Protein AF-A0A8T6UTQ7-F1 (afdb_monomer_lite)

Fol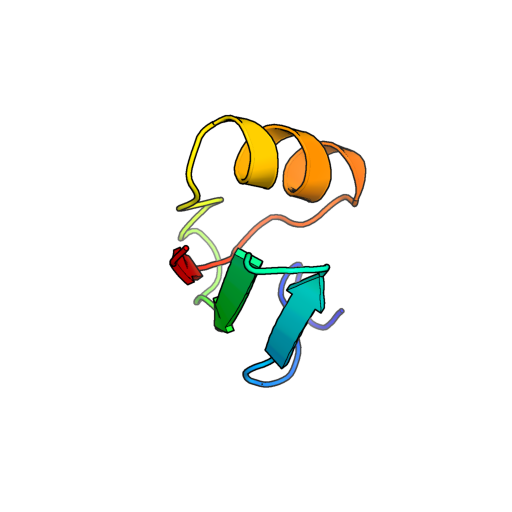dseek 3Di:
DPQLADPAWDWDDDDPDIKIKGFFDPPQADADPPVVNVVSVVVSRGTIHMDD

Radius of gyration: 10.29 Å; chains: 1; bounding box: 26×18×24 Å

pLDDT: mean 88.95, std 6.07, range [60.91, 92.94]

Secondary structure (DSSP, 8-state):
-BTTB-SS-EEEEETTEEEEEEE--TT--EE--HHHHHHHHHTT--SEEEE-

Structure (mmCIF, N/CA/C/O backbone):
data_AF-A0A8T6UTQ7-F1
#
_entry.id   AF-A0A8T6UTQ7-F1
#
loop_
_atom_site.group_PDB
_atom_site.id
_atom_site.type_symbol
_atom_site.label_atom_id
_atom_site.label_alt_id
_atom_site.label_comp_id
_atom_site.label_asym_id
_atom_site.label_entity_id
_atom_site.label_seq_id
_atom_site.pdbx_PDB_ins_code
_atom_site.Cartn_x
_atom_site.Cartn_y
_atom_site.Cartn_z
_atom_site.occupancy
_atom_site.B_iso_or_equiv
_atom_site.auth_seq_id
_atom_site.auth_comp_id
_atom_site.auth_asym_id
_atom_site.auth_atom_id
_atom_site.pdbx_PDB_model_num
ATOM 1 N N . MET A 1 1 ? -11.689 -7.563 0.510 1.00 60.91 1 MET A N 1
ATOM 2 C CA . MET A 1 1 ? -11.160 -6.674 1.569 1.00 60.91 1 MET A CA 1
ATOM 3 C C . MET A 1 1 ? -12.088 -6.741 2.760 1.00 60.91 1 MET A C 1
ATOM 5 O O . MET A 1 1 ? -13.281 -6.928 2.556 1.00 60.91 1 MET A O 1
ATOM 9 N N . VAL A 1 2 ? -11.555 -6.625 3.972 1.00 72.19 2 VAL A N 1
ATOM 10 C CA . VAL A 1 2 ? -12.356 -6.556 5.202 1.00 72.19 2 VAL A CA 1
ATOM 11 C C . VAL A 1 2 ? -12.134 -5.164 5.775 1.00 72.19 2 VAL A C 1
ATOM 13 O O . VAL A 1 2 ? -10.990 -4.789 6.000 1.00 72.19 2 VAL A O 1
ATOM 16 N N . GLY A 1 3 ? -13.195 -4.366 5.913 1.00 73.81 3 GLY A N 1
ATOM 17 C CA . GLY A 1 3 ? -13.105 -3.027 6.510 1.00 73.81 3 GLY A CA 1
ATOM 18 C C . GLY A 1 3 ? -12.116 -2.066 5.833 1.00 73.81 3 GLY A C 1
ATOM 19 O O . GLY A 1 3 ? -11.471 -1.296 6.525 1.00 73.81 3 GLY A O 1
ATOM 20 N N . GLY A 1 4 ? -11.941 -2.133 4.506 1.00 80.81 4 GLY A N 1
ATOM 21 C CA . GLY A 1 4 ? -11.030 -1.228 3.786 1.00 80.81 4 GLY A CA 1
ATOM 22 C C . GLY A 1 4 ? -9.548 -1.635 3.788 1.00 80.81 4 GLY A C 1
ATOM 23 O O . GLY A 1 4 ? -8.736 -0.911 3.212 1.00 80.81 4 GLY A O 1
ATOM 24 N N . THR A 1 5 ? -9.200 -2.803 4.348 1.00 88.69 5 THR A N 1
ATOM 25 C CA . THR A 1 5 ? -7.834 -3.361 4.360 1.00 88.69 5 THR A CA 1
ATOM 26 C C . THR A 1 5 ? -7.763 -4.805 3.822 1.00 88.69 5 THR A C 1
ATOM 28 O O . THR A 1 5 ? -8.784 -5.459 3.550 1.00 88.69 5 THR A O 1
ATOM 31 N N . THR A 1 6 ? -6.545 -5.322 3.617 1.00 85.88 6 THR A N 1
ATOM 32 C CA . THR A 1 6 ? -6.294 -6.741 3.297 1.00 85.88 6 THR A CA 1
ATOM 33 C C . THR A 1 6 ? -6.530 -7.634 4.517 1.00 85.88 6 THR A C 1
ATOM 35 O O . THR A 1 6 ? -6.143 -7.266 5.615 1.00 85.88 6 THR A O 1
ATOM 38 N N . PRO A 1 7 ? -7.098 -8.841 4.356 1.00 88.00 7 PRO A N 1
ATOM 39 C CA . PRO A 1 7 ? -7.418 -9.721 5.486 1.00 88.00 7 PRO A CA 1
ATOM 40 C C . PRO A 1 7 ? -6.192 -10.361 6.163 1.00 88.00 7 PRO A C 1
ATOM 42 O O . PRO A 1 7 ? -6.275 -10.788 7.308 1.00 88.00 7 PRO A O 1
ATOM 45 N N . HIS A 1 8 ? -5.067 -10.461 5.460 1.00 89.06 8 HIS A N 1
ATOM 46 C CA . HIS A 1 8 ? -3.812 -11.023 5.956 1.00 89.06 8 HIS A CA 1
ATOM 47 C C . HIS A 1 8 ? -2.632 -10.343 5.257 1.00 89.06 8 HIS A C 1
ATOM 49 O O . HIS A 1 8 ? -2.819 -9.540 4.342 1.00 89.06 8 HIS A O 1
ATOM 55 N N . VAL A 1 9 ? -1.416 -10.648 5.705 1.00 92.00 9 VAL A N 1
ATOM 56 C CA . VAL A 1 9 ? -0.189 -10.150 5.074 1.00 92.00 9 VAL A CA 1
ATOM 57 C C . VAL A 1 9 ? -0.016 -10.801 3.704 1.00 92.00 9 VAL A C 1
ATOM 59 O O . VAL A 1 9 ? -0.033 -12.024 3.599 1.00 92.00 9 VAL A O 1
ATOM 62 N N . VAL A 1 10 ? 0.188 -9.991 2.671 1.00 91.75 10 VAL A N 1
ATOM 63 C CA . VAL A 1 10 ? 0.386 -10.431 1.289 1.00 91.75 10 VAL A CA 1
ATOM 64 C C . VAL A 1 10 ? 1.740 -9.937 0.799 1.00 91.75 10 VAL A C 1
ATOM 66 O O . VAL A 1 10 ? 2.102 -8.784 1.014 1.00 91.75 10 VAL A O 1
ATOM 69 N N . THR A 1 11 ? 2.473 -10.791 0.093 1.00 91.81 11 THR A N 1
ATOM 70 C CA . THR A 1 11 ? 3.724 -10.404 -0.562 1.00 91.81 11 THR A CA 1
ATOM 71 C C . THR A 1 11 ? 3.543 -10.492 -2.070 1.00 91.81 11 THR A C 1
ATOM 73 O O . THR A 1 11 ? 3.371 -11.581 -2.614 1.00 91.81 11 THR A O 1
ATOM 76 N N . GLY A 1 12 ? 3.580 -9.349 -2.751 1.00 90.44 12 GLY A N 1
ATOM 77 C CA . GLY A 1 12 ? 3.587 -9.267 -4.208 1.00 90.44 12 GLY A CA 1
ATOM 78 C C . GLY A 1 12 ? 5.018 -9.275 -4.735 1.00 90.44 12 GLY A C 1
ATOM 79 O O . GLY A 1 12 ? 5.886 -8.600 -4.187 1.00 90.44 12 GLY A O 1
ATOM 80 N N . ARG A 1 13 ? 5.289 -10.026 -5.803 1.00 92.94 13 ARG A N 1
ATOM 81 C CA . ARG A 1 13 ? 6.588 -10.013 -6.484 1.00 92.94 13 ARG A CA 1
ATOM 82 C C . ARG A 1 13 ? 6.380 -9.828 -7.978 1.00 92.94 13 ARG A C 1
ATOM 84 O O . ARG A 1 13 ? 5.595 -10.554 -8.580 1.00 92.94 13 ARG A O 1
ATOM 91 N N . PHE A 1 14 ? 7.114 -8.893 -8.568 1.00 89.75 14 PHE A N 1
ATOM 92 C CA . PHE A 1 14 ? 7.123 -8.670 -10.009 1.00 89.75 14 PHE A CA 1
ATOM 93 C C . PHE A 1 14 ?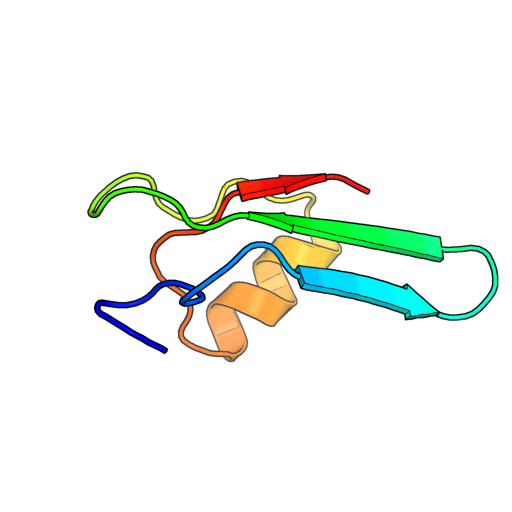 8.544 -8.346 -10.478 1.00 89.75 14 PHE A C 1
ATOM 95 O O . PHE A 1 14 ? 9.144 -7.358 -10.055 1.00 89.75 14 PHE A O 1
ATOM 102 N N . GLY A 1 15 ? 9.110 -9.211 -11.326 1.00 91.19 15 GLY A N 1
ATOM 103 C CA . GLY A 1 15 ? 10.521 -9.141 -11.714 1.00 91.19 15 GLY A CA 1
ATOM 104 C C . GLY A 1 15 ? 11.457 -9.207 -10.498 1.00 91.19 15 GLY A C 1
ATOM 105 O O . GLY A 1 15 ? 11.409 -10.159 -9.710 1.00 91.19 15 GLY A O 1
ATOM 106 N N . ALA A 1 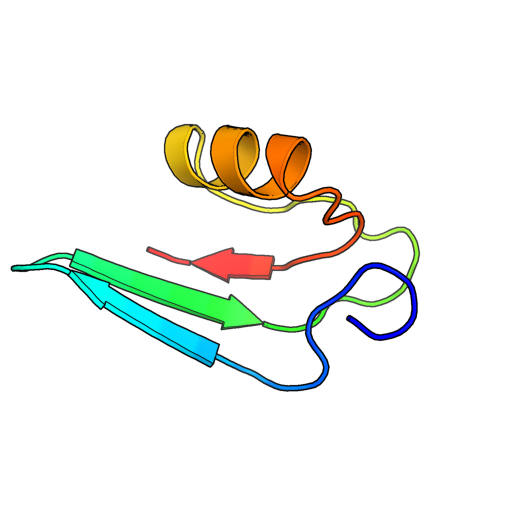16 ? 12.300 -8.180 -10.351 1.00 92.38 16 ALA A N 1
ATOM 107 C CA . ALA A 1 16 ? 13.195 -7.994 -9.205 1.00 92.38 16 ALA A CA 1
ATOM 108 C C . ALA A 1 16 ? 12.546 -7.241 -8.025 1.00 92.38 16 ALA A C 1
ATOM 110 O O . ALA A 1 16 ? 13.142 -7.165 -6.955 1.00 92.38 16 ALA A O 1
ATOM 111 N N . GLY A 1 17 ? 11.342 -6.689 -8.205 1.00 88.62 17 GLY A N 1
ATOM 112 C CA . GLY A 1 17 ? 10.620 -5.970 -7.160 1.00 88.62 17 GLY A CA 1
ATOM 113 C C . GLY A 1 17 ? 9.827 -6.913 -6.260 1.00 88.62 17 GLY A C 1
ATOM 114 O O . GLY A 1 17 ? 9.156 -7.832 -6.739 1.00 88.62 17 GLY A O 1
ATOM 115 N N . GLN A 1 18 ? 9.867 -6.653 -4.956 1.00 91.88 18 GLN A N 1
ATOM 116 C CA . GLN A 1 18 ? 9.012 -7.280 -3.956 1.00 91.88 18 GLN A CA 1
ATOM 117 C C . GLN A 1 18 ? 8.279 -6.182 -3.186 1.00 91.88 18 GLN A C 1
ATOM 119 O O . GLN A 1 18 ? 8.830 -5.119 -2.938 1.00 91.88 18 GLN A O 1
ATOM 124 N N . ILE A 1 19 ? 7.017 -6.420 -2.851 1.00 92.06 19 ILE A N 1
ATOM 125 C CA . ILE A 1 19 ? 6.200 -5.495 -2.074 1.00 92.06 19 ILE A CA 1
ATOM 126 C C . ILE A 1 19 ? 5.505 -6.306 -0.994 1.00 92.06 19 ILE A C 1
ATOM 128 O O . ILE A 1 19 ? 4.751 -7.236 -1.284 1.00 92.06 19 ILE A O 1
ATOM 132 N N . LEU A 1 20 ? 5.757 -5.946 0.255 1.00 92.69 20 LEU A N 1
ATOM 133 C CA . LEU A 1 20 ? 5.027 -6.446 1.404 1.00 92.69 20 LEU A CA 1
ATOM 134 C C . LEU A 1 20 ? 3.820 -5.545 1.648 1.00 92.69 20 LEU A C 1
ATOM 136 O O . LEU A 1 20 ? 3.980 -4.345 1.858 1.00 92.69 20 LEU A O 1
ATOM 140 N N . ILE A 1 21 ? 2.635 -6.137 1.672 1.00 92.81 21 ILE A N 1
ATOM 141 C CA . ILE A 1 21 ? 1.361 -5.495 1.974 1.00 92.81 21 ILE A CA 1
ATOM 142 C C . ILE A 1 21 ? 0.855 -6.092 3.285 1.00 92.81 21 ILE A C 1
ATOM 144 O O . ILE A 1 21 ? 0.603 -7.293 3.384 1.00 92.81 21 ILE A O 1
ATOM 148 N N . LYS A 1 22 ? 0.720 -5.263 4.316 1.00 92.19 22 LYS A N 1
ATOM 149 C CA . LYS A 1 22 ? 0.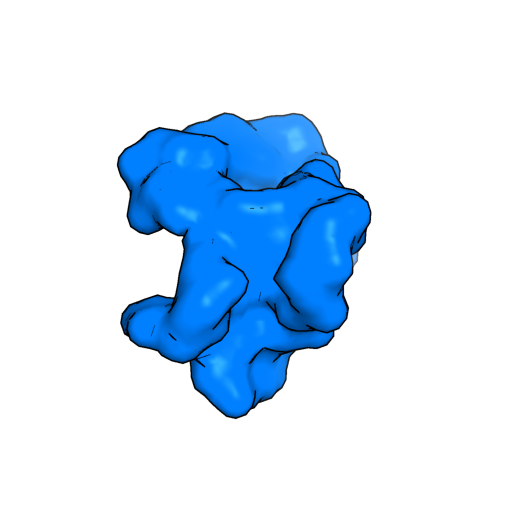288 -5.671 5.651 1.00 92.19 22 LYS A CA 1
ATOM 150 C C . LYS A 1 22 ? -1.022 -4.962 6.022 1.00 92.19 22 LYS A C 1
ATOM 152 O O . LYS A 1 22 ? -1.130 -3.754 5.790 1.00 92.19 22 LYS A O 1
ATOM 157 N N . PRO A 1 23 ? -1.998 -5.683 6.615 1.00 91.06 23 PRO A N 1
ATOM 158 C CA . PRO A 1 23 ? -3.194 -5.067 7.173 1.00 91.06 23 PRO A CA 1
ATOM 159 C C . PRO A 1 23 ? -2.851 -3.945 8.141 1.00 91.06 23 PRO A C 1
ATOM 161 O O . PRO A 1 23 ? -1.917 -4.062 8.940 1.00 91.06 23 PRO A O 1
ATOM 164 N N . ALA A 1 24 ? -3.654 -2.893 8.093 1.00 89.88 24 ALA A N 1
ATOM 165 C CA . ALA A 1 24 ? -3.599 -1.796 9.038 1.00 89.88 24 ALA A CA 1
ATOM 166 C C . ALA A 1 24 ? -4.924 -1.695 9.798 1.00 89.88 24 ALA A C 1
ATOM 168 O O . ALA A 1 24 ? -5.962 -2.158 9.323 1.00 89.88 24 ALA A O 1
ATOM 169 N N . SER A 1 25 ? -4.879 -1.101 10.987 1.00 88.94 25 SER A N 1
ATOM 170 C CA . SER A 1 25 ? -6.086 -0.783 11.749 1.00 88.94 25 SER A CA 1
ATOM 171 C C . SER A 1 25 ? -6.865 0.340 11.063 1.00 88.94 25 SER A C 1
ATOM 173 O O . SER A 1 25 ? -6.270 1.169 10.373 1.00 88.94 25 SER A O 1
ATOM 175 N N . ALA A 1 26 ? -8.179 0.393 11.281 1.00 87.75 26 ALA A N 1
ATOM 176 C CA . ALA A 1 26 ? -9.025 1.447 10.727 1.00 87.75 26 ALA A CA 1
ATOM 177 C C . ALA A 1 26 ? -8.513 2.849 11.109 1.00 87.75 26 ALA A C 1
ATOM 179 O O . ALA A 1 26 ? -8.189 3.092 12.274 1.00 87.75 26 ALA A O 1
ATOM 180 N N . GLY A 1 27 ? -8.446 3.759 10.136 1.00 88.06 27 GLY A N 1
ATOM 181 C CA . GLY A 1 27 ? -7.962 5.131 10.331 1.00 88.06 27 GLY A CA 1
ATOM 182 C C . GLY A 1 27 ? -6.438 5.290 10.280 1.00 88.06 27 GLY A C 1
ATOM 183 O O . GLY A 1 27 ? -5.932 6.363 10.603 1.00 88.06 27 GLY A O 1
ATOM 184 N N . THR A 1 28 ? -5.698 4.257 9.868 1.00 90.75 28 THR A N 1
ATOM 185 C CA . THR A 1 28 ? -4.251 4.357 9.600 1.00 90.75 28 THR A CA 1
ATOM 186 C C . THR A 1 28 ? -3.977 5.107 8.295 1.00 90.75 28 THR A C 1
ATOM 188 O O . THR A 1 28 ? -2.944 5.765 8.157 1.00 90.75 28 THR A O 1
ATOM 191 N N . GLY A 1 29 ? -4.888 5.011 7.327 1.00 89.69 29 GLY A N 1
ATOM 192 C CA . GLY A 1 29 ? -4.672 5.500 5.975 1.00 89.69 29 GLY A CA 1
ATOM 193 C C . GLY A 1 29 ? -3.687 4.631 5.185 1.00 89.69 29 GLY A C 1
ATOM 194 O O . GLY A 1 29 ? -3.290 3.532 5.590 1.00 89.69 29 GLY A O 1
ATOM 195 N N . ILE A 1 30 ? -3.262 5.147 4.032 1.00 92.81 30 ILE A N 1
ATOM 196 C CA . ILE A 1 30 ? -2.361 4.443 3.115 1.00 92.81 30 ILE A CA 1
ATOM 197 C C . ILE A 1 30 ? -0.915 4.861 3.374 1.00 92.81 30 ILE A C 1
ATOM 199 O O . ILE A 1 30 ? -0.460 5.926 2.931 1.00 92.81 30 ILE A O 1
ATOM 203 N N . ILE A 1 31 ? -0.161 3.993 4.045 1.00 92.94 31 ILE A N 1
ATOM 204 C CA . ILE A 1 31 ? 1.279 4.153 4.263 1.00 92.94 31 ILE A CA 1
ATOM 205 C C . ILE A 1 31 ? 2.012 3.301 3.231 1.00 92.94 31 ILE A C 1
ATOM 207 O O . ILE A 1 31 ? 2.272 2.117 3.434 1.00 92.94 31 ILE A O 1
ATOM 211 N N . ALA A 1 32 ? 2.329 3.917 2.096 1.00 90.69 32 ALA A N 1
ATOM 212 C CA . ALA A 1 32 ? 3.016 3.281 0.983 1.00 90.69 32 ALA A CA 1
ATOM 213 C C . ALA A 1 32 ? 3.911 4.287 0.246 1.00 90.69 32 ALA A C 1
ATOM 215 O O . ALA A 1 32 ? 3.696 5.498 0.324 1.00 90.69 32 ALA A O 1
ATOM 216 N N . GLY A 1 33 ? 4.906 3.783 -0.491 1.00 89.50 33 GLY A N 1
ATOM 217 C CA . GLY A 1 33 ? 5.681 4.607 -1.423 1.00 89.50 33 GLY A CA 1
ATOM 218 C C . GLY A 1 33 ? 4.797 5.162 -2.546 1.00 89.50 33 GLY A C 1
ATOM 219 O O . GLY A 1 33 ? 3.768 4.569 -2.863 1.00 89.50 33 GLY A O 1
ATOM 220 N N . GLY A 1 34 ? 5.202 6.277 -3.163 1.00 92.25 34 GLY A N 1
ATOM 221 C CA . GLY A 1 34 ? 4.380 7.033 -4.125 1.00 92.25 34 GLY A CA 1
ATOM 222 C C . GLY A 1 34 ? 3.658 6.188 -5.190 1.00 92.25 34 GLY A C 1
ATOM 223 O O . GLY A 1 34 ? 2.433 6.267 -5.271 1.00 92.25 34 GLY A O 1
ATOM 224 N N . PRO A 1 35 ? 4.363 5.324 -5.951 1.00 90.94 35 PRO A N 1
ATOM 225 C CA . PRO A 1 35 ? 3.728 4.477 -6.963 1.00 90.94 35 PRO A CA 1
ATOM 226 C C . PRO A 1 35 ? 2.710 3.490 -6.378 1.00 90.94 35 PRO A C 1
ATOM 228 O O . PRO A 1 35 ? 1.635 3.294 -6.934 1.00 90.94 35 PRO A O 1
ATOM 231 N N . VAL A 1 36 ? 3.035 2.882 -5.234 1.00 91.19 36 VAL A N 1
ATOM 232 C CA . VAL A 1 36 ? 2.176 1.888 -4.581 1.00 91.19 36 VAL A CA 1
ATOM 233 C C . VAL A 1 36 ? 0.939 2.556 -3.975 1.00 91.19 36 VAL A C 1
ATOM 235 O O . VAL A 1 36 ? -0.154 2.011 -4.088 1.00 91.19 36 VAL A O 1
ATOM 238 N N . ARG A 1 37 ? 1.080 3.760 -3.400 1.00 92.06 37 ARG A N 1
ATOM 239 C CA . ARG A 1 37 ? -0.049 4.551 -2.888 1.00 92.06 37 ARG A CA 1
ATOM 240 C C . ARG A 1 37 ? -1.066 4.838 -3.990 1.00 92.06 37 ARG A C 1
ATOM 242 O O . ARG A 1 37 ? -2.231 4.531 -3.790 1.00 92.06 37 ARG A O 1
ATOM 249 N N . ALA A 1 38 ? -0.626 5.346 -5.142 1.00 92.81 38 ALA A N 1
ATOM 250 C CA . ALA A 1 38 ? -1.533 5.685 -6.242 1.00 92.81 38 ALA A CA 1
ATOM 251 C C . ALA A 1 38 ? -2.366 4.474 -6.700 1.00 92.81 38 ALA A C 1
ATOM 253 O O . ALA A 1 38 ? -3.566 4.585 -6.935 1.00 92.81 38 ALA A O 1
ATOM 254 N N . VAL A 1 39 ? -1.745 3.293 -6.775 1.00 91.38 39 VAL A N 1
ATOM 255 C CA . VAL A 1 39 ? -2.444 2.053 -7.141 1.00 91.38 39 VAL A CA 1
ATOM 256 C C . VAL A 1 39 ? -3.432 1.622 -6.054 1.00 91.38 39 VAL A C 1
ATOM 258 O O . VAL A 1 39 ? -4.556 1.240 -6.370 1.00 91.38 39 VAL A O 1
ATOM 261 N N . LEU A 1 40 ? -3.036 1.681 -4.780 1.00 90.62 40 LEU A N 1
ATOM 262 C CA . LEU A 1 40 ? -3.889 1.275 -3.658 1.00 90.62 40 LEU A CA 1
ATOM 263 C C . LEU A 1 40 ? -5.082 2.227 -3.460 1.00 90.62 40 LEU A C 1
ATOM 265 O O . LEU A 1 40 ? -6.178 1.752 -3.169 1.00 90.62 40 LEU A O 1
ATOM 269 N N . GLU A 1 41 ? -4.903 3.530 -3.695 1.00 91.00 41 GLU A N 1
ATOM 270 C CA . GLU A 1 41 ? -5.988 4.524 -3.705 1.00 91.00 41 GLU A CA 1
ATOM 271 C C . GLU A 1 41 ? -7.018 4.210 -4.793 1.00 91.00 41 GLU A C 1
ATOM 273 O O . GLU A 1 41 ? -8.214 4.136 -4.512 1.00 91.00 41 GLU A O 1
ATOM 278 N N . LEU A 1 42 ? -6.561 3.944 -6.021 1.00 91.31 42 LEU A N 1
ATOM 279 C CA . LEU A 1 42 ? -7.440 3.566 -7.133 1.00 91.31 42 LEU A CA 1
ATOM 280 C C . LEU A 1 42 ? -8.148 2.226 -6.897 1.00 91.31 42 LEU A C 1
ATOM 282 O O . LEU A 1 42 ? -9.271 2.032 -7.355 1.00 91.31 42 LEU A O 1
ATOM 286 N N . ALA A 1 43 ? -7.517 1.307 -6.163 1.00 89.25 43 ALA A N 1
ATOM 287 C CA . ALA A 1 43 ? -8.114 0.034 -5.769 1.00 89.25 43 ALA A CA 1
ATOM 288 C C . ALA A 1 43 ? -9.146 0.163 -4.627 1.00 89.25 43 ALA A C 1
ATOM 290 O O . ALA A 1 43 ? 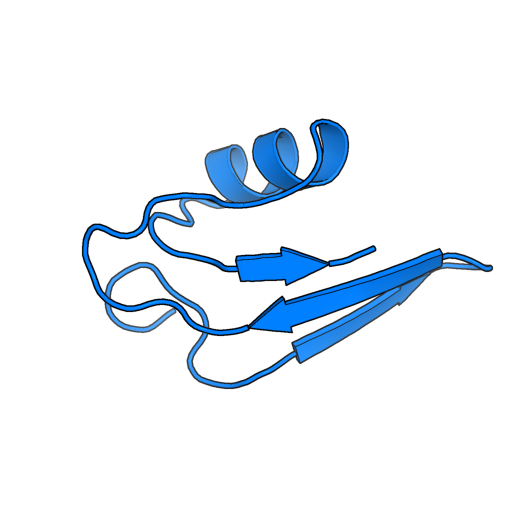-9.751 -0.838 -4.241 1.00 89.25 43 ALA A O 1
ATOM 291 N N . GLY A 1 44 ? -9.355 1.365 -4.073 1.00 89.06 44 GLY A N 1
ATOM 292 C CA . GLY A 1 44 ? -10.297 1.608 -2.977 1.00 89.06 44 GLY A CA 1
ATOM 293 C C . GLY A 1 44 ? -9.803 1.120 -1.612 1.00 89.06 44 GLY A C 1
ATOM 294 O O . GLY A 1 44 ? -10.608 0.899 -0.703 1.00 89.06 44 GLY A O 1
ATOM 295 N N . VAL A 1 45 ? -8.491 0.919 -1.460 1.00 90.75 45 VAL A N 1
ATOM 296 C CA . VAL A 1 45 ? -7.865 0.571 -0.180 1.00 90.75 45 VAL A CA 1
ATOM 297 C C . VAL A 1 45 ? -7.787 1.815 0.681 1.00 90.75 45 VAL A C 1
ATOM 299 O O . VAL A 1 45 ? -7.286 2.839 0.242 1.00 90.75 45 VAL A O 1
ATOM 302 N N . GLN A 1 46 ? -8.291 1.720 1.907 1.00 90.19 46 GLN A N 1
ATOM 303 C CA . GLN A 1 46 ? -8.319 2.845 2.840 1.00 90.19 46 GLN A CA 1
ATOM 304 C C . GLN A 1 46 ? -7.176 2.746 3.844 1.00 90.19 46 GLN A C 1
ATOM 306 O O . GLN A 1 46 ? -6.472 3.724 4.070 1.00 90.19 46 GLN A O 1
ATOM 311 N N . ASP A 1 47 ? -6.946 1.551 4.389 1.00 92.75 47 ASP A N 1
ATOM 312 C CA . ASP A 1 47 ? -6.006 1.340 5.487 1.00 92.75 47 ASP A CA 1
ATOM 313 C C . ASP A 1 47 ? -5.005 0.249 5.124 1.00 92.75 47 ASP A C 1
ATOM 315 O O . ASP A 1 47 ? -5.365 -0.923 4.985 1.00 92.75 47 ASP A O 1
ATOM 319 N N . ILE A 1 48 ? -3.731 0.606 4.952 1.00 92.25 48 ILE A N 1
ATOM 320 C CA . ILE A 1 48 ? -2.713 -0.362 4.535 1.00 92.25 48 ILE A CA 1
ATOM 321 C C . ILE A 1 48 ? -1.293 0.095 4.865 1.00 92.25 48 ILE A C 1
ATOM 323 O O . ILE A 1 48 ? -0.944 1.268 4.724 1.00 92.25 48 ILE A O 1
ATOM 327 N N . LEU A 1 49 ? -0.455 -0.863 5.262 1.00 92.06 49 LEU A N 1
ATOM 328 C CA . LEU A 1 49 ? 0.984 -0.679 5.409 1.00 92.06 49 LEU A CA 1
ATOM 329 C C . LEU A 1 49 ? 1.699 -1.394 4.264 1.00 92.06 4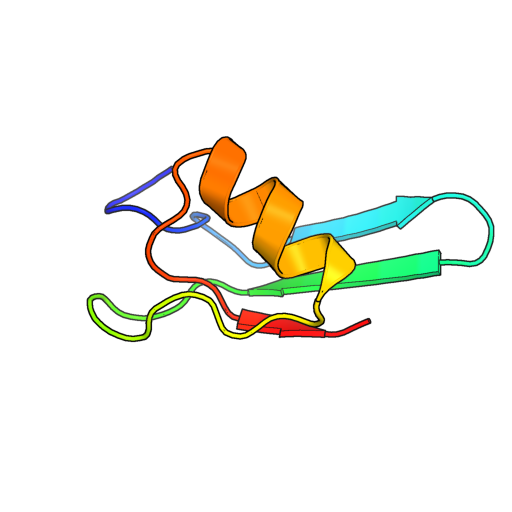9 LEU A C 1
ATOM 331 O O . LEU A 1 49 ? 1.520 -2.595 4.070 1.00 92.06 49 LEU A O 1
ATOM 335 N N . SER A 1 50 ? 2.538 -0.675 3.528 1.00 91.81 50 SER A N 1
ATOM 336 C CA . SER A 1 50 ? 3.325 -1.218 2.425 1.00 91.81 50 SER A CA 1
ATOM 337 C C . SER A 1 50 ? 4.814 -0.970 2.631 1.00 91.81 50 SER A C 1
ATOM 339 O O . SER A 1 50 ? 5.230 0.130 2.999 1.00 91.81 50 SER A O 1
ATOM 341 N N . LYS A 1 51 ? 5.635 -1.964 2.288 1.00 86.94 51 LYS A N 1
ATOM 342 C CA . LYS A 1 51 ? 7.093 -1.836 2.199 1.00 86.94 51 LYS A CA 1
ATOM 343 C C . LYS A 1 51 ? 7.593 -2.466 0.899 1.00 86.94 51 LYS A C 1
ATOM 345 O O . LYS A 1 51 ? 7.304 -3.629 0.644 1.00 86.94 51 LYS A O 1
ATOM 350 N N . SER A 1 52 ? 8.306 -1.678 0.095 1.00 72.62 52 SER A N 1
ATOM 351 C CA . SER A 1 52 ? 9.102 -2.139 -1.053 1.00 72.62 52 SER A CA 1
ATOM 352 C C . SER A 1 52 ? 10.467 -2.639 -0.607 1.00 72.62 52 SER A C 1
ATOM 354 O O . SER A 1 52 ? 11.031 -1.953 0.286 1.00 72.62 52 SER A O 1
#

Sequence (52 aa):
MVGGTTPHVVTGRFGAGQILIKPASAGTGIIAGGPVRAVLELAGVQDILSKS